Protein AF-0000000067925580 (afdb_homodimer)

Organism: Mesorhizobium plurifarium (NCBI:txid69974)

Radius of gyration: 20.07 Å; Cα contacts (8 Å, |Δi|>4): 194; chains: 2; bounding box: 18×68×37 Å

Structure (mmCIF, N/CA/C/O backbone):
data_AF-0000000067925580-model_v1
#
loop_
_entity.id
_entity.type
_entity.pdbx_description
1 polymer 'Uncharacterized protein'
#
loop_
_atom_site.group_PDB
_atom_site.id
_atom_site.type_symbol
_atom_site.label_atom_id
_atom_site.label_alt_id
_atom_site.label_comp_id
_atom_site.label_asym_id
_atom_site.label_entity_id
_atom_site.label_seq_id
_atom_site.pdbx_PDB_ins_code
_atom_site.Cartn_x
_atom_site.Cartn_y
_atom_site.Cartn_z
_atom_site.occupancy
_atom_site.B_iso_or_equiv
_atom_site.auth_seq_id
_atom_site.auth_comp_id
_atom_site.auth_asym_id
_atom_site.auth_atom_id
_atom_site.pdbx_PDB_model_num
ATOM 1 N N . MET A 1 1 ? 0.747 -34.75 -15.758 1 67.25 1 MET A N 1
ATOM 2 C CA . MET A 1 1 ? 2.158 -34.406 -15.609 1 67.25 1 MET A CA 1
ATOM 3 C C . MET A 1 1 ? 2.318 -32.969 -15.172 1 67.25 1 MET A C 1
ATOM 5 O O . MET A 1 1 ? 1.629 -32.094 -15.688 1 67.25 1 MET A O 1
ATOM 9 N N . ILE A 1 2 ? 2.953 -32.688 -14.023 1 76.38 2 ILE A N 1
ATOM 10 C CA . ILE A 1 2 ? 3.273 -31.344 -13.516 1 76.38 2 ILE A CA 1
ATOM 11 C C . ILE A 1 2 ? 4.125 -30.594 -14.539 1 76.38 2 ILE A C 1
ATOM 13 O O . ILE A 1 2 ? 5.074 -31.156 -15.094 1 76.38 2 ILE A O 1
ATOM 17 N N . ASN A 1 3 ? 3.645 -29.516 -14.984 1 90.44 3 ASN A N 1
ATOM 18 C CA . ASN A 1 3 ? 4.465 -28.609 -15.781 1 90.44 3 ASN A CA 1
ATOM 19 C C . ASN A 1 3 ? 5.465 -27.859 -14.914 1 90.44 3 ASN A C 1
ATOM 21 O O . ASN A 1 3 ? 5.191 -26.734 -14.477 1 90.44 3 ASN A O 1
ATOM 25 N N . GLN A 1 4 ? 6.473 -28.547 -14.531 1 91.44 4 GLN A N 1
ATOM 26 C CA . GLN A 1 4 ? 7.438 -28.141 -13.523 1 91.44 4 GLN A CA 1
ATOM 27 C C . GLN A 1 4 ? 7.969 -26.734 -13.812 1 91.44 4 GLN A C 1
ATOM 29 O O . GLN A 1 4 ? 8.188 -25.953 -12.891 1 91.44 4 GLN A O 1
ATOM 34 N N . GLN A 1 5 ? 8.195 -26.438 -15.07 1 93.94 5 GLN A N 1
ATOM 35 C CA . GLN A 1 5 ? 8.742 -25.141 -15.43 1 93.94 5 GLN A CA 1
ATOM 36 C C . GLN A 1 5 ? 7.738 -24.016 -15.141 1 93.94 5 GLN A C 1
ATOM 38 O O . GLN A 1 5 ? 8.109 -22.969 -14.617 1 93.94 5 GLN A O 1
ATOM 43 N N . LYS A 1 6 ? 6.543 -24.219 -15.57 1 95.81 6 LYS A N 1
ATOM 44 C CA . LYS A 1 6 ? 5.508 -23.219 -15.305 1 95.81 6 LYS A CA 1
ATOM 45 C C . LYS A 1 6 ? 5.312 -23.016 -13.805 1 95.81 6 LYS A C 1
ATOM 47 O O . LYS A 1 6 ? 5.215 -21.891 -13.328 1 95.81 6 LYS A O 1
ATOM 52 N N . ILE A 1 7 ? 5.312 -24.078 -13.039 1 96.31 7 ILE A N 1
ATOM 53 C CA . ILE A 1 7 ? 5.141 -24.031 -11.586 1 96.31 7 ILE A CA 1
ATOM 54 C C . ILE A 1 7 ? 6.285 -23.25 -10.953 1 96.31 7 ILE A C 1
ATOM 56 O O . ILE A 1 7 ? 6.055 -22.375 -10.117 1 96.31 7 ILE A O 1
ATOM 60 N N . ALA A 1 8 ? 7.426 -23.453 -11.383 1 96.56 8 ALA A N 1
ATOM 61 C CA . ALA A 1 8 ? 8.594 -22.766 -10.844 1 96.56 8 ALA A CA 1
ATOM 62 C C . ALA A 1 8 ? 8.523 -21.266 -11.141 1 96.56 8 ALA A C 1
ATOM 64 O O . ALA A 1 8 ? 8.867 -20.438 -10.297 1 96.56 8 ALA A O 1
ATOM 65 N N . ARG A 1 9 ? 8.117 -20.922 -12.336 1 97.06 9 ARG A N 1
ATOM 66 C CA . ARG A 1 9 ? 7.984 -19.516 -12.719 1 97.06 9 ARG A CA 1
ATOM 67 C C . ARG A 1 9 ? 6.93 -18.812 -11.867 1 97.06 9 ARG A C 1
ATOM 69 O O . ARG A 1 9 ? 7.121 -17.672 -11.445 1 97.06 9 ARG A O 1
ATOM 76 N N . CYS A 1 10 ? 5.883 -19.5 -11.648 1 98.25 10 CYS A N 1
ATOM 77 C CA . CYS A 1 10 ? 4.809 -18.922 -10.852 1 98.25 10 CYS A CA 1
ATOM 78 C C . CYS A 1 10 ? 5.23 -18.766 -9.398 1 98.25 10 CYS A C 1
ATOM 80 O O . CYS A 1 10 ? 4.855 -17.797 -8.734 1 98.25 10 CYS A O 1
ATOM 82 N N . ALA A 1 11 ? 5.973 -19.703 -8.867 1 98.31 11 ALA A N 1
ATOM 83 C CA . ALA A 1 11 ? 6.5 -19.578 -7.512 1 98.31 11 ALA A CA 1
ATOM 84 C C . ALA A 1 11 ? 7.414 -18.359 -7.383 1 98.31 11 ALA A C 1
ATOM 86 O O . ALA A 1 11 ? 7.344 -17.625 -6.395 1 98.31 11 ALA A O 1
ATOM 87 N N . LYS A 1 12 ? 8.172 -18.141 -8.391 1 98.62 12 LYS A N 1
ATOM 88 C CA . LYS A 1 12 ? 9.047 -16.969 -8.383 1 98.62 12 LYS A CA 1
ATOM 89 C C . LYS A 1 12 ? 8.242 -15.672 -8.43 1 98.62 12 LYS A C 1
ATOM 91 O O . LYS A 1 12 ? 8.57 -14.703 -7.746 1 98.62 12 LYS A O 1
ATOM 96 N N . ALA A 1 13 ? 7.234 -15.656 -9.281 1 98.75 13 ALA A N 1
ATOM 97 C CA . ALA A 1 13 ? 6.348 -14.5 -9.32 1 98.75 13 ALA A CA 1
ATOM 98 C C . ALA A 1 13 ? 5.699 -14.258 -7.961 1 98.75 13 ALA A C 1
ATOM 100 O O . ALA A 1 13 ? 5.57 -13.109 -7.52 1 98.75 13 ALA A O 1
ATOM 101 N N . THR A 1 14 ? 5.328 -15.297 -7.305 1 98.88 14 THR A N 1
ATOM 102 C CA . THR A 1 14 ? 4.73 -15.211 -5.977 1 98.88 14 THR A CA 1
ATOM 103 C C . THR A 1 14 ? 5.707 -14.578 -4.984 1 98.88 14 THR A C 1
ATOM 105 O O . THR A 1 14 ? 5.328 -13.711 -4.203 1 98.88 14 THR A O 1
ATOM 108 N N . ASP A 1 15 ? 6.941 -14.977 -5.07 1 98.69 15 ASP A N 1
ATOM 109 C CA . ASP A 1 15 ? 7.969 -14.406 -4.203 1 98.69 15 ASP A CA 1
ATOM 110 C C . ASP A 1 15 ? 8.07 -12.891 -4.398 1 98.69 15 ASP A C 1
ATOM 112 O O . ASP A 1 15 ? 8.172 -12.141 -3.426 1 98.69 15 ASP A O 1
ATOM 116 N N . ILE A 1 16 ? 8.086 -12.484 -5.613 1 98.81 16 ILE A N 1
ATOM 117 C CA . ILE A 1 16 ? 8.188 -11.07 -5.93 1 98.81 16 ILE A CA 1
ATOM 118 C C . ILE A 1 16 ? 6.992 -10.32 -5.336 1 98.81 16 ILE A C 1
ATOM 120 O O . ILE A 1 16 ? 7.156 -9.258 -4.727 1 98.81 16 ILE A O 1
ATOM 124 N N . ILE A 1 17 ? 5.824 -10.867 -5.441 1 98.88 17 ILE A N 1
ATOM 125 C CA . ILE A 1 17 ? 4.598 -10.234 -4.961 1 98.88 17 ILE A CA 1
ATOM 126 C C . ILE A 1 17 ? 4.645 -10.109 -3.441 1 98.88 17 ILE A C 1
ATOM 128 O O . ILE A 1 17 ? 4.332 -9.047 -2.893 1 98.88 17 ILE A O 1
ATOM 132 N N . ILE A 1 18 ? 5.051 -11.141 -2.785 1 98.75 18 ILE A N 1
ATOM 133 C CA . ILE A 1 18 ? 5.133 -11.133 -1.329 1 98.75 18 ILE A CA 1
ATOM 134 C C . ILE A 1 18 ? 6.172 -10.109 -0.875 1 98.75 18 ILE A C 1
ATOM 136 O O . ILE A 1 18 ? 5.934 -9.344 0.066 1 98.75 18 ILE A O 1
ATOM 140 N N . ASP A 1 19 ? 7.266 -10.094 -1.54 1 98.75 19 ASP A N 1
ATOM 141 C CA . ASP A 1 19 ? 8.32 -9.133 -1.222 1 98.75 19 ASP A CA 1
ATOM 142 C C . ASP A 1 19 ? 7.816 -7.695 -1.382 1 98.75 19 ASP A C 1
ATOM 144 O O . ASP A 1 19 ? 8.055 -6.852 -0.515 1 98.75 19 ASP A O 1
ATOM 148 N N . LYS A 1 20 ? 7.16 -7.422 -2.461 1 98.81 20 LYS A N 1
ATOM 149 C CA . LYS A 1 20 ? 6.66 -6.078 -2.74 1 98.81 20 LYS A CA 1
ATOM 150 C C . LYS A 1 20 ? 5.562 -5.684 -1.754 1 98.81 20 LYS A C 1
ATOM 152 O O . LYS A 1 20 ? 5.504 -4.535 -1.31 1 98.81 20 LYS A O 1
ATOM 157 N N . ALA A 1 21 ? 4.703 -6.621 -1.441 1 98.69 21 ALA A N 1
ATOM 158 C CA . ALA A 1 21 ? 3.697 -6.348 -0.419 1 98.69 21 ALA A CA 1
ATOM 159 C C . ALA A 1 21 ? 4.352 -6.035 0.923 1 98.69 21 ALA A C 1
ATOM 161 O O . ALA A 1 21 ? 3.916 -5.125 1.635 1 98.69 21 ALA A O 1
ATOM 162 N N . GLY A 1 22 ? 5.375 -6.77 1.289 1 98.12 22 GLY A N 1
ATOM 163 C CA . GLY A 1 22 ? 6.137 -6.508 2.498 1 98.12 22 GLY A CA 1
ATOM 164 C C . GLY A 1 22 ? 6.793 -5.141 2.504 1 98.12 22 GLY A C 1
ATOM 165 O O . GLY A 1 22 ? 6.75 -4.43 3.51 1 98.12 22 GLY A O 1
ATOM 166 N N . GLU A 1 23 ? 7.438 -4.793 1.403 1 98.44 23 GLU A N 1
ATOM 167 C CA . GLU A 1 23 ? 8.039 -3.473 1.241 1 98.44 23 GLU A CA 1
ATOM 168 C C . GLU A 1 23 ? 7.008 -2.369 1.473 1 98.44 23 GLU A C 1
ATOM 170 O O . GLU A 1 23 ? 7.293 -1.381 2.154 1 98.44 23 GLU A O 1
ATOM 175 N N . ALA A 1 24 ? 5.855 -2.555 0.838 1 98.75 24 ALA A N 1
ATOM 176 C CA . ALA A 1 24 ? 4.793 -1.571 1.019 1 98.75 24 ALA A CA 1
ATOM 177 C C . ALA A 1 24 ? 4.395 -1.457 2.488 1 98.75 24 ALA A C 1
ATOM 179 O O . ALA A 1 24 ? 4.297 -0.352 3.027 1 98.75 24 ALA A O 1
ATOM 180 N N . SER A 1 25 ? 4.211 -2.555 3.15 1 98.19 25 SER A N 1
ATOM 181 C CA . SER A 1 25 ? 3.812 -2.568 4.555 1 98.19 25 SER A CA 1
ATOM 182 C C . SER A 1 25 ? 4.863 -1.901 5.434 1 98.19 25 SER A C 1
ATOM 184 O O . SER A 1 25 ? 4.527 -1.153 6.355 1 98.19 25 SER A O 1
ATOM 186 N N . ASP A 1 26 ? 6.074 -2.172 5.145 1 97.75 26 ASP A N 1
ATOM 187 C CA . ASP A 1 26 ? 7.164 -1.577 5.91 1 97.75 26 ASP A CA 1
ATOM 188 C C . ASP A 1 26 ? 7.168 -0.057 5.773 1 97.75 26 ASP A C 1
ATOM 190 O O . ASP A 1 26 ? 7.406 0.659 6.75 1 97.75 26 ASP A O 1
ATOM 194 N N . ALA A 1 27 ? 6.93 0.419 4.57 1 98.12 27 ALA A N 1
ATOM 195 C CA . ALA A 1 27 ? 6.938 1.855 4.301 1 98.12 27 ALA A CA 1
ATOM 196 C C . ALA A 1 27 ? 5.797 2.553 5.039 1 98.12 27 ALA A C 1
ATOM 198 O O . ALA A 1 27 ? 5.875 3.75 5.328 1 98.12 27 ALA A O 1
ATOM 199 N N . LEU A 1 28 ? 4.758 1.767 5.348 1 98.06 28 LEU A N 1
ATOM 200 C CA . LEU A 1 28 ? 3.549 2.348 5.918 1 98.06 28 LEU A CA 1
ATOM 201 C C . LEU A 1 28 ? 3.557 2.23 7.441 1 98.06 28 LEU A C 1
ATOM 203 O O . LEU A 1 28 ? 2.674 2.77 8.109 1 98.06 28 LEU A O 1
ATOM 207 N N . ARG A 1 29 ? 4.453 1.612 8.062 1 92.56 29 ARG A N 1
ATOM 208 C CA . ARG A 1 29 ? 4.391 1.076 9.422 1 92.56 29 ARG A CA 1
ATOM 209 C C . ARG A 1 29 ? 4.398 2.197 10.453 1 92.56 29 ARG A C 1
ATOM 211 O O . ARG A 1 29 ? 3.656 2.15 11.438 1 92.56 29 ARG A O 1
ATOM 218 N N . ILE A 1 30 ? 5.199 3.156 10.25 1 91.06 30 ILE A N 1
ATOM 219 C CA . ILE A 1 30 ? 5.395 4.098 11.352 1 91.06 30 ILE A CA 1
ATOM 220 C C . ILE A 1 30 ? 5.039 5.508 10.891 1 91.06 30 ILE A C 1
ATOM 222 O O . ILE A 1 30 ? 5.676 6.051 9.984 1 91.06 30 ILE A O 1
ATOM 226 N N . ILE A 1 31 ? 4.09 6.047 11.516 1 96.69 31 ILE A N 1
ATOM 227 C CA . ILE A 1 31 ? 3.686 7.438 11.359 1 96.69 31 ILE A CA 1
ATOM 228 C C . ILE A 1 31 ? 3.668 8.125 12.719 1 96.69 31 ILE A C 1
ATOM 230 O O . ILE A 1 31 ? 2.947 7.703 13.625 1 96.69 31 ILE A O 1
ATOM 234 N N . PHE A 1 32 ? 4.496 9.109 12.789 1 97.69 32 PHE A N 1
ATOM 235 C CA . PHE A 1 32 ? 4.609 9.836 14.055 1 97.69 32 PHE A CA 1
ATOM 236 C C . PHE A 1 32 ? 3.818 11.141 14 1 97.69 32 PHE A C 1
ATOM 238 O O . PHE A 1 32 ? 3.807 11.82 12.969 1 97.69 32 PHE A O 1
ATOM 245 N N . THR A 1 33 ? 3.266 11.516 15.148 1 98.25 33 THR A N 1
ATOM 246 C CA . THR A 1 33 ? 2.531 12.766 15.281 1 98.25 33 THR A CA 1
ATOM 247 C C . THR A 1 33 ? 3.145 13.641 16.375 1 98.25 33 THR A C 1
ATOM 249 O O . THR A 1 33 ? 3.828 13.133 17.266 1 98.25 33 THR A O 1
ATOM 252 N N . ASN A 1 34 ? 2.979 14.945 16.25 1 96.75 34 ASN A N 1
ATOM 253 C CA . ASN A 1 34 ? 3.43 15.859 17.281 1 96.75 34 ASN A CA 1
ATOM 254 C C . ASN A 1 34 ? 2.402 15.984 18.406 1 96.75 34 ASN A C 1
ATOM 256 O O . ASN A 1 34 ? 1.421 15.234 18.438 1 96.75 34 ASN A O 1
ATOM 260 N N . GLY A 1 35 ? 2.686 16.828 19.328 1 96.19 35 GLY A N 1
ATOM 261 C CA . GLY A 1 35 ? 1.848 16.984 20.5 1 96.19 35 GLY A CA 1
ATOM 262 C C . GLY A 1 35 ? 0.441 17.453 20.188 1 96.19 35 GLY A C 1
ATOM 263 O O . GLY A 1 35 ? -0.453 17.375 21.031 1 96.19 35 GLY A O 1
ATOM 264 N N . TYR A 1 36 ? 0.148 17.875 18.953 1 96.19 36 TYR A N 1
ATOM 265 C CA . TYR A 1 36 ? -1.162 18.375 18.531 1 96.19 36 TYR A CA 1
ATOM 266 C C . TYR A 1 36 ? -1.889 17.344 17.688 1 96.19 36 TYR A C 1
ATOM 268 O O . TYR A 1 36 ? -2.941 17.641 17.109 1 96.19 36 TYR A O 1
ATOM 276 N N . GLY A 1 37 ? -1.243 16.109 17.453 1 97.75 37 GLY A N 1
ATOM 277 C CA . GLY A 1 37 ? -1.869 15.086 16.641 1 97.75 37 GLY A CA 1
ATOM 278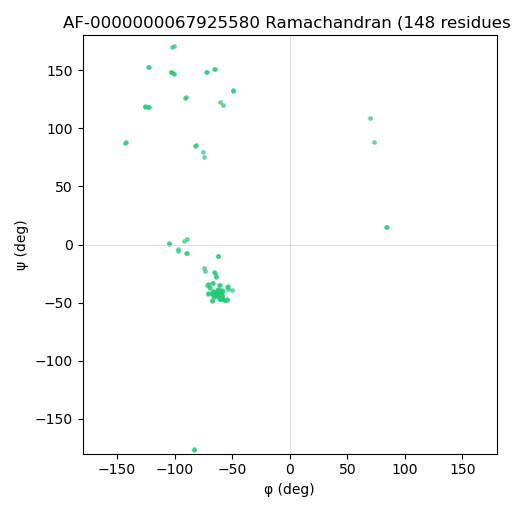 C C . GLY A 1 37 ? -1.648 15.273 15.156 1 97.75 37 GLY A C 1
ATOM 279 O O . GLY A 1 37 ? -2.398 14.734 14.336 1 97.75 37 GLY A O 1
ATOM 280 N N . ILE A 1 38 ? -0.725 16.094 14.875 1 98.25 38 ILE A N 1
ATOM 281 C CA . ILE A 1 38 ? -0.4 16.375 13.484 1 98.25 38 ILE A CA 1
ATOM 282 C C . ILE A 1 38 ? 0.878 15.633 13.094 1 98.25 38 ILE A C 1
ATOM 284 O O . ILE A 1 38 ? 1.774 15.453 13.922 1 98.25 38 ILE A O 1
ATOM 288 N N . LEU A 1 39 ? 0.91 15.273 11.859 1 98.25 39 LEU A N 1
ATOM 289 C CA . LEU A 1 39 ? 2.115 14.602 11.391 1 98.25 39 LEU A CA 1
ATOM 290 C C . LEU A 1 39 ? 3.365 15.375 11.797 1 98.25 39 LEU A C 1
ATOM 292 O O . LEU A 1 39 ? 3.457 16.578 11.555 1 98.25 39 LEU A O 1
ATOM 296 N N . SER A 1 40 ? 4.34 14.68 12.352 1 97 40 SER A N 1
ATOM 297 C CA . SER A 1 40 ? 5.578 15.328 12.766 1 97 40 SER A CA 1
ATOM 298 C C . SER A 1 40 ? 6.414 15.75 11.562 1 97 40 SER A C 1
ATOM 300 O O . SER A 1 40 ? 7.141 16.75 11.617 1 97 40 SER A O 1
ATOM 302 N N . ASP A 1 41 ? 6.355 14.953 10.5 1 96.25 41 ASP A N 1
ATOM 303 C CA . ASP A 1 41 ? 7.082 15.211 9.258 1 96.25 41 ASP A CA 1
ATOM 304 C C . ASP A 1 41 ? 6.25 14.812 8.039 1 96.25 41 ASP A C 1
ATOM 306 O O . ASP A 1 41 ? 6.398 13.703 7.516 1 96.25 41 ASP A O 1
ATOM 310 N N . PRO A 1 42 ? 5.43 15.727 7.559 1 97.31 42 PRO A N 1
ATOM 311 C CA . PRO A 1 42 ? 4.539 15.391 6.445 1 97.31 42 PRO A CA 1
ATOM 312 C C . PRO A 1 42 ? 5.297 14.977 5.188 1 97.31 42 PRO A C 1
ATOM 314 O O . PRO A 1 42 ? 4.852 14.086 4.461 1 97.31 42 PRO A O 1
ATOM 317 N N . SER A 1 43 ? 6.43 15.57 4.957 1 96.75 43 SER A N 1
ATOM 318 C CA . SER A 1 43 ? 7.184 15.242 3.75 1 96.75 43 SER A CA 1
ATOM 319 C C . SER A 1 43 ? 7.668 13.797 3.779 1 96.75 43 SER A C 1
ATOM 321 O O . SER A 1 43 ? 7.617 13.102 2.766 1 96.75 43 SER A O 1
ATOM 323 N N . ASN A 1 44 ? 8.125 13.391 4.914 1 97.5 44 ASN A N 1
ATOM 324 C CA . ASN A 1 44 ? 8.586 12.016 5.051 1 97.5 44 ASN A CA 1
ATOM 325 C C . ASN A 1 44 ? 7.445 11.023 4.867 1 97.5 44 ASN A C 1
ATOM 327 O O . ASN A 1 44 ? 7.605 10 4.188 1 97.5 44 ASN A O 1
ATOM 331 N N . VAL A 1 45 ? 6.328 11.328 5.445 1 98.38 45 VAL A N 1
ATOM 332 C CA . VAL A 1 45 ? 5.168 10.453 5.316 1 98.38 45 VAL A CA 1
ATOM 333 C C . VAL A 1 45 ? 4.738 10.375 3.855 1 98.38 45 VAL A C 1
ATOM 335 O O . VAL A 1 45 ? 4.43 9.297 3.348 1 98.38 45 VAL A O 1
ATOM 338 N N . ARG A 1 46 ? 4.758 11.5 3.178 1 98.44 46 ARG A N 1
ATOM 339 C CA . ARG A 1 46 ? 4.434 11.5 1.756 1 98.44 46 ARG A CA 1
ATOM 340 C C . ARG A 1 46 ? 5.375 10.594 0.976 1 98.44 46 ARG A C 1
ATOM 342 O O . ARG A 1 46 ? 4.941 9.844 0.101 1 98.44 46 ARG A O 1
ATOM 349 N N . GLY A 1 47 ? 6.637 10.688 1.291 1 98.44 47 GLY A N 1
ATOM 350 C CA . GLY A 1 47 ? 7.609 9.812 0.657 1 98.44 47 GLY A CA 1
ATOM 351 C C . GLY A 1 47 ? 7.352 8.344 0.917 1 98.44 47 GLY A C 1
ATOM 352 O O . GLY A 1 47 ? 7.441 7.516 0.004 1 98.44 47 GLY A O 1
ATOM 353 N N . ASN A 1 48 ? 7.012 8.023 2.158 1 98.69 48 ASN A N 1
ATOM 354 C CA . ASN A 1 48 ? 6.703 6.645 2.52 1 98.69 48 ASN A CA 1
ATOM 355 C C . ASN A 1 48 ? 5.48 6.129 1.77 1 98.69 48 ASN A C 1
ATOM 357 O O . ASN A 1 48 ? 5.469 4.988 1.297 1 98.69 48 ASN A O 1
ATOM 361 N N . LEU A 1 49 ? 4.461 6.969 1.657 1 98.81 49 LEU A N 1
ATOM 362 C CA . LEU A 1 49 ? 3.264 6.598 0.911 1 98.81 49 LEU A CA 1
ATOM 363 C C . LEU A 1 49 ? 3.59 6.355 -0.559 1 98.81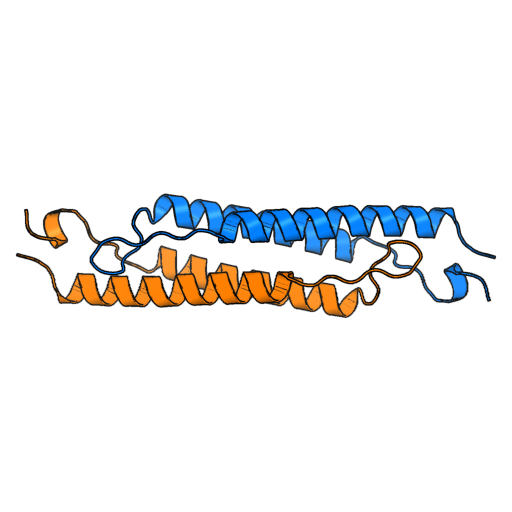 49 LEU A C 1
ATOM 365 O O . LEU A 1 49 ? 3.082 5.406 -1.163 1 98.81 49 LEU A O 1
ATOM 369 N N . ARG A 1 50 ? 4.434 7.098 -1.125 1 98.81 50 ARG A N 1
ATOM 370 C CA . ARG A 1 50 ? 4.828 6.922 -2.52 1 98.81 50 ARG A CA 1
ATOM 371 C C . ARG A 1 50 ? 5.613 5.629 -2.709 1 98.81 50 ARG A C 1
ATOM 373 O O . ARG A 1 50 ? 5.395 4.898 -3.678 1 98.81 50 ARG A O 1
ATOM 380 N N . THR A 1 51 ? 6.477 5.387 -1.782 1 98.88 51 THR A N 1
ATOM 381 C CA . THR A 1 51 ? 7.234 4.141 -1.826 1 98.88 51 THR A CA 1
ATOM 382 C C . THR A 1 51 ? 6.301 2.936 -1.77 1 98.88 51 THR A C 1
ATOM 384 O O . THR A 1 51 ? 6.453 1.989 -2.545 1 98.88 51 THR A O 1
ATOM 387 N N . ALA A 1 52 ? 5.363 2.998 -0.856 1 98.94 52 ALA A N 1
ATOM 388 C CA . ALA A 1 52 ? 4.387 1.918 -0.741 1 98.94 52 ALA A CA 1
ATOM 389 C C . ALA A 1 52 ? 3.609 1.74 -2.041 1 98.94 52 ALA A C 1
ATOM 391 O O . ALA A 1 52 ? 3.424 0.616 -2.514 1 98.94 52 ALA A O 1
ATOM 392 N N . LYS A 1 53 ? 3.189 2.811 -2.629 1 98.88 53 LYS A N 1
ATOM 393 C CA . LYS A 1 53 ? 2.436 2.764 -3.877 1 98.88 53 LYS A CA 1
ATOM 394 C C . LYS A 1 53 ? 3.256 2.125 -4.992 1 98.88 53 LYS A C 1
ATOM 396 O O . LYS A 1 53 ? 2.748 1.291 -5.746 1 98.88 53 LYS A O 1
ATOM 401 N N . GLU A 1 54 ? 4.438 2.51 -5.113 1 98.94 54 GLU A N 1
ATOM 402 C CA . GLU A 1 54 ? 5.316 1.97 -6.145 1 98.94 54 GLU A CA 1
ATOM 403 C C . GLU A 1 54 ? 5.508 0.465 -5.977 1 98.94 54 GLU A C 1
ATOM 405 O O . GLU A 1 54 ? 5.52 -0.279 -6.957 1 98.94 54 GLU A O 1
ATOM 410 N N . ALA A 1 55 ? 5.699 0.054 -4.754 1 98.94 55 ALA A N 1
ATOM 411 C CA . ALA A 1 55 ? 5.832 -1.374 -4.477 1 98.94 55 ALA A CA 1
ATOM 412 C C . ALA A 1 55 ? 4.566 -2.131 -4.871 1 98.94 55 ALA A C 1
ATOM 414 O O . ALA A 1 55 ? 4.641 -3.201 -5.477 1 98.94 55 ALA A O 1
ATOM 415 N N . ILE A 1 56 ? 3.42 -1.572 -4.543 1 98.94 56 ILE A N 1
ATOM 416 C CA . ILE A 1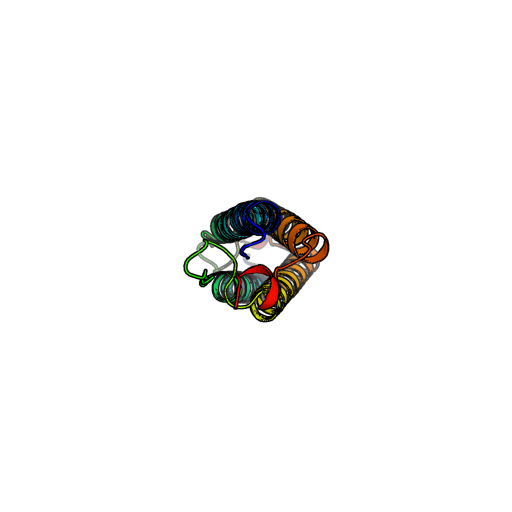 56 ? 2.143 -2.199 -4.863 1 98.94 56 ILE A CA 1
ATOM 417 C C . ILE A 1 56 ? 1.964 -2.258 -6.379 1 98.94 56 ILE A C 1
ATOM 419 O O . ILE A 1 56 ? 1.517 -3.271 -6.922 1 98.94 56 ILE A O 1
ATOM 423 N N . ASP A 1 57 ? 2.314 -1.2 -7.07 1 98.94 57 ASP A N 1
ATOM 424 C CA . ASP A 1 57 ? 2.225 -1.184 -8.531 1 98.94 57 ASP A CA 1
ATOM 425 C C . ASP A 1 57 ? 3.1 -2.273 -9.141 1 98.94 57 ASP A C 1
ATOM 427 O O . ASP A 1 57 ? 2.697 -2.93 -10.109 1 98.94 57 ASP A O 1
ATOM 431 N N . ALA A 1 58 ? 4.262 -2.451 -8.602 1 98.94 58 ALA A N 1
ATOM 432 C CA . ALA A 1 58 ? 5.145 -3.51 -9.086 1 98.94 58 ALA A CA 1
ATOM 433 C C . ALA A 1 58 ? 4.531 -4.887 -8.852 1 98.94 58 ALA A C 1
ATOM 435 O O . ALA A 1 58 ? 4.605 -5.762 -9.719 1 98.94 58 ALA A O 1
ATOM 436 N N . ALA A 1 59 ? 3.928 -5.074 -7.68 1 98.88 59 ALA A N 1
ATOM 437 C CA . ALA A 1 59 ? 3.252 -6.336 -7.387 1 98.88 59 ALA A CA 1
ATOM 438 C C . ALA A 1 59 ? 2.104 -6.582 -8.359 1 98.88 59 ALA A C 1
ATOM 440 O O . ALA A 1 59 ? 1.959 -7.684 -8.898 1 98.88 59 ALA A O 1
ATOM 441 N N . LEU A 1 60 ? 1.335 -5.559 -8.617 1 98.88 60 LEU A N 1
ATOM 442 C CA . LEU A 1 60 ? 0.197 -5.672 -9.523 1 98.88 60 LEU A CA 1
ATOM 443 C C . LEU A 1 60 ? 0.659 -5.984 -10.938 1 98.88 60 LEU A C 1
ATOM 445 O O . LEU A 1 60 ? 0.012 -6.758 -11.656 1 98.88 60 LEU A O 1
ATOM 449 N N . THR A 1 61 ? 1.709 -5.363 -11.344 1 98.88 61 THR A N 1
ATOM 450 C CA . THR A 1 61 ? 2.283 -5.664 -12.656 1 98.88 61 THR A CA 1
ATOM 451 C C . THR A 1 61 ? 2.707 -7.125 -12.734 1 98.88 61 THR A C 1
ATOM 453 O O . THR A 1 61 ? 2.406 -7.812 -13.719 1 98.88 61 THR A O 1
ATOM 456 N N . THR A 1 62 ? 3.359 -7.598 -11.695 1 98.81 62 THR A N 1
ATOM 457 C CA . THR A 1 62 ? 3.77 -9 -11.641 1 98.81 62 THR A CA 1
ATOM 458 C C . THR A 1 62 ? 2.555 -9.914 -11.719 1 98.81 62 THR A C 1
ATOM 460 O O . THR A 1 62 ? 2.574 -10.922 -12.438 1 98.81 62 THR A O 1
ATOM 463 N N . MET A 1 63 ? 1.525 -9.57 -11.008 1 98.19 63 MET A N 1
ATOM 464 C CA . MET A 1 63 ? 0.281 -10.336 -11.039 1 98.19 63 MET A CA 1
ATOM 465 C C . MET A 1 63 ? -0.258 -10.438 -12.461 1 98.19 63 MET A C 1
ATOM 467 O O . MET A 1 63 ? -0.64 -11.523 -12.898 1 98.19 63 MET A O 1
ATOM 471 N N . LYS A 1 64 ? -0.29 -9.367 -13.102 1 97.94 64 LYS A N 1
ATOM 472 C CA . LYS A 1 64 ? -0.865 -9.266 -14.438 1 97.94 64 LYS A CA 1
ATOM 473 C C . LYS A 1 64 ? -0.04 -10.047 -15.453 1 97.94 64 LYS A C 1
ATOM 475 O O . LYS A 1 64 ? -0.593 -10.672 -16.359 1 97.94 64 LYS A O 1
ATOM 480 N N . ASP A 1 65 ? 1.229 -10.094 -15.258 1 98.12 65 ASP A N 1
ATOM 481 C CA . ASP A 1 65 ? 2.145 -10.648 -16.25 1 98.12 65 ASP A CA 1
ATOM 482 C C . ASP A 1 65 ? 2.35 -12.148 -16.047 1 98.12 65 ASP A C 1
ATOM 484 O O . ASP A 1 65 ? 3.006 -12.805 -16.844 1 98.12 65 ASP A O 1
ATOM 488 N N . THR A 1 66 ? 1.814 -12.625 -14.969 1 98.12 66 THR A N 1
ATOM 489 C CA . THR A 1 66 ? 2.059 -14.023 -14.633 1 98.12 66 THR A CA 1
ATOM 490 C C . THR A 1 66 ? 0.993 -14.922 -15.25 1 98.12 66 THR A C 1
ATOM 492 O O . THR A 1 66 ? -0.204 -14.656 -15.117 1 98.12 66 THR A O 1
ATOM 495 N N . ASP A 1 67 ? 1.429 -15.977 -16.016 1 97.06 67 ASP A N 1
ATOM 496 C CA . ASP A 1 67 ? 0.571 -17.047 -16.5 1 97.06 67 ASP A CA 1
ATOM 497 C C . ASP A 1 67 ? 0.349 -18.109 -15.43 1 97.06 67 ASP A C 1
ATOM 499 O O . ASP A 1 67 ? 1.077 -19.109 -15.375 1 97.06 67 ASP A O 1
ATOM 503 N N . TRP A 1 68 ? -0.623 -17.859 -14.586 1 97.19 68 TRP A N 1
ATOM 504 C CA . TRP A 1 68 ? -0.838 -18.672 -13.398 1 97.19 68 TRP A CA 1
ATOM 505 C C . TRP A 1 6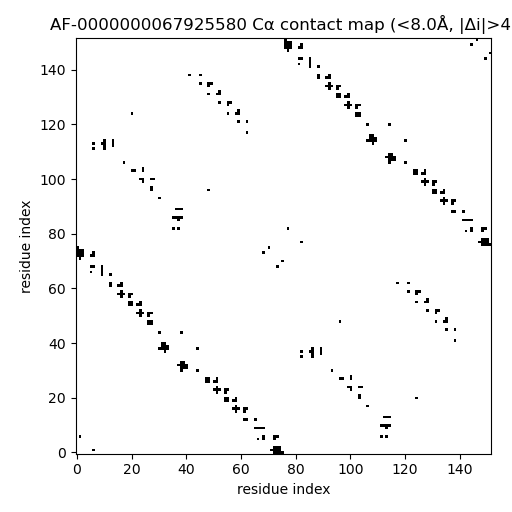8 ? -1.234 -20.094 -13.789 1 97.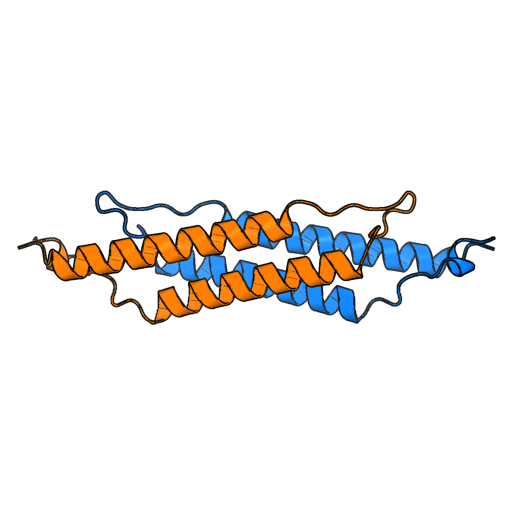19 68 TRP A C 1
ATOM 507 O O . TRP A 1 68 ? -1.905 -20.312 -14.805 1 97.19 68 TRP A O 1
ATOM 517 N N . PRO A 1 69 ? -0.909 -21.031 -12.953 1 95.19 69 PRO A N 1
ATOM 518 C CA . PRO A 1 69 ? -1.212 -22.422 -13.289 1 95.19 69 PRO A CA 1
ATOM 519 C C . PRO A 1 69 ? -2.703 -22.75 -13.195 1 95.19 69 PRO A C 1
ATOM 521 O O . PRO A 1 69 ? -3.43 -22.094 -12.438 1 95.19 69 PRO A O 1
ATOM 524 N N . THR A 1 70 ? -3.088 -23.641 -14.016 1 92.69 70 THR A N 1
ATOM 525 C CA . THR A 1 70 ? -4.398 -24.281 -13.891 1 92.69 70 THR A CA 1
ATOM 526 C C . THR A 1 70 ? -4.273 -25.656 -13.234 1 92.69 70 THR A C 1
ATOM 528 O O . THR A 1 70 ? -3.162 -26.141 -13.008 1 92.69 70 THR A O 1
ATOM 531 N N . LEU A 1 71 ? -5.348 -26.234 -12.898 1 90 71 LEU A N 1
ATOM 532 C CA . LEU A 1 71 ? -5.336 -27.562 -12.297 1 90 71 LEU A CA 1
ATOM 533 C C . LEU A 1 71 ? -4.578 -28.547 -13.18 1 90 71 LEU A C 1
ATOM 535 O O . LEU A 1 71 ? -3.881 -29.438 -12.672 1 90 71 LEU A O 1
ATOM 539 N N . ALA A 1 72 ? -4.691 -28.406 -14.461 1 91 72 ALA A N 1
ATOM 540 C CA . ALA A 1 72 ? -4.039 -29.297 -15.422 1 91 72 ALA A CA 1
ATOM 541 C C . ALA A 1 72 ? -2.52 -29.188 -15.312 1 91 72 ALA A C 1
ATOM 543 O O . ALA A 1 72 ? -1.808 -30.156 -15.594 1 91 72 ALA A O 1
ATOM 544 N N . ASP A 1 73 ? -2.037 -28.031 -14.875 1 92.94 73 ASP A N 1
ATOM 545 C CA . ASP A 1 73 ? -0.599 -27.812 -14.773 1 92.94 73 ASP A CA 1
ATOM 546 C C . ASP A 1 73 ? -0.009 -28.578 -13.586 1 92.94 73 ASP A C 1
ATOM 548 O O . ASP A 1 73 ? 1.195 -28.844 -13.547 1 92.94 73 ASP A O 1
ATOM 552 N N . TYR A 1 74 ? -0.863 -28.891 -12.633 1 89.31 74 TYR A N 1
ATOM 553 C CA . TYR A 1 74 ? -0.406 -29.609 -11.453 1 89.31 74 TYR A CA 1
ATOM 554 C C . TYR A 1 74 ? -0.494 -31.125 -11.664 1 89.31 74 TYR A C 1
ATOM 556 O O . TYR A 1 74 ? 0.083 -31.891 -10.898 1 89.31 74 TYR A O 1
ATOM 564 N N . GLY A 1 75 ? -0.815 -31.594 -12.719 1 79.94 75 GLY A N 1
ATOM 565 C CA . GLY A 1 75 ? -0.941 -33 -13.039 1 79.94 75 GLY A CA 1
ATOM 566 C C . GLY A 1 75 ? -2.121 -33.688 -12.359 1 79.94 75 GLY A C 1
ATOM 567 O O . GLY A 1 75 ? -2.557 -33.25 -11.289 1 79.94 75 GLY A O 1
ATOM 568 N N . GLU A 1 76 ? -3.25 -34.094 -13.117 1 55 76 GLU A N 1
ATOM 569 C CA . GLU A 1 76 ? -4.258 -35.031 -12.602 1 55 76 GLU A CA 1
ATOM 570 C C . GLU A 1 76 ? -3.609 -36.281 -12.008 1 55 76 GLU A C 1
ATOM 572 O O . GLU A 1 76 ? -2.525 -36.656 -12.438 1 55 76 GLU A O 1
ATOM 577 N N . MET B 1 1 ? 0.201 33.406 18.734 1 71.69 1 MET B N 1
ATOM 578 C CA . MET B 1 1 ? -1.098 32.812 19.016 1 71.69 1 MET B CA 1
ATOM 579 C C . MET B 1 1 ? -1.325 31.578 18.125 1 71.69 1 MET B C 1
ATOM 581 O O . MET B 1 1 ? -0.974 31.594 16.953 1 71.69 1 MET B O 1
ATOM 585 N N . ILE B 1 2 ? -1.646 30.406 18.734 1 80 2 ILE B N 1
ATOM 586 C CA . ILE B 1 2 ? -1.967 29.172 18.016 1 80 2 ILE B CA 1
ATOM 587 C C . ILE B 1 2 ? -3.197 29.406 17.141 1 80 2 ILE B C 1
ATOM 589 O O . ILE B 1 2 ? -4.176 30.016 17.562 1 80 2 ILE B O 1
ATOM 593 N N . ASN B 1 3 ? -3.037 29.172 15.859 1 91.25 3 ASN B N 1
ATOM 594 C CA . ASN B 1 3 ? -4.184 29.156 14.961 1 91.25 3 ASN B CA 1
ATOM 595 C C . ASN B 1 3 ? -5 27.875 15.125 1 91.25 3 ASN B C 1
ATOM 597 O O . ASN B 1 3 ? -4.777 26.891 14.406 1 91.25 3 ASN B O 1
ATOM 601 N N . GLN B 1 4 ? -5.797 27.859 16.141 1 91.94 4 GLN B N 1
ATOM 602 C CA . GLN B 1 4 ? -6.492 26.688 16.641 1 91.94 4 GLN B CA 1
ATOM 603 C C . GLN B 1 4 ? -7.281 26 15.531 1 91.94 4 GLN B C 1
ATOM 605 O O . GLN B 1 4 ? -7.355 24.766 15.477 1 91.94 4 GLN B O 1
ATOM 610 N N . GLN B 1 5 ? -7.871 26.781 14.672 1 94.31 5 GLN B N 1
ATOM 611 C CA . GLN B 1 5 ? -8.68 26.219 13.602 1 94.31 5 GLN B CA 1
ATOM 612 C C . GLN B 1 5 ? -7.816 25.453 12.602 1 94.31 5 GLN B C 1
ATOM 614 O O . GLN B 1 5 ? -8.172 24.344 12.18 1 94.31 5 GLN B O 1
ATOM 619 N N . LYS B 1 6 ? -6.766 26.062 12.188 1 96.12 6 LYS B N 1
ATOM 620 C CA . LYS B 1 6 ? -5.855 25.391 11.258 1 96.12 6 LYS B CA 1
ATOM 621 C C . LYS B 1 6 ? -5.281 24.125 11.883 1 96.12 6 LYS B C 1
ATOM 623 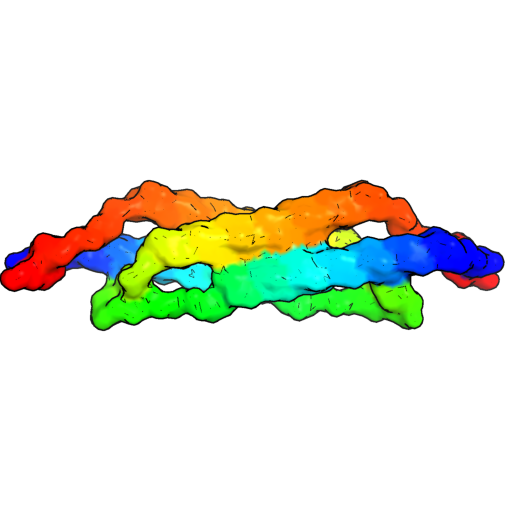O O . LYS B 1 6 ? -5.227 23.078 11.227 1 96.12 6 LYS B O 1
ATOM 628 N N . ILE B 1 7 ? -4.914 24.156 13.148 1 96.5 7 ILE B N 1
ATOM 629 C CA . ILE B 1 7 ? -4.352 23.016 13.867 1 96.5 7 ILE B CA 1
ATOM 630 C C . ILE B 1 7 ? -5.375 21.891 13.914 1 96.5 7 ILE B C 1
ATOM 632 O O . ILE B 1 7 ? -5.047 20.734 13.633 1 96.5 7 ILE B O 1
ATOM 636 N N . ALA B 1 8 ? -6.551 22.188 14.172 1 96.62 8 ALA B N 1
ATOM 637 C CA . ALA B 1 8 ? -7.605 21.172 14.25 1 96.62 8 ALA B CA 1
ATOM 638 C C . ALA B 1 8 ? -7.84 20.516 12.898 1 96.62 8 ALA B C 1
ATOM 640 O O . ALA B 1 8 ? -8.047 19.312 12.812 1 96.62 8 ALA B O 1
ATOM 641 N N . ARG B 1 9 ? -7.844 21.297 11.844 1 97.12 9 ARG B N 1
ATOM 642 C CA . ARG B 1 9 ? -8.023 20.766 10.5 1 97.12 9 ARG B CA 1
ATOM 643 C C . ARG B 1 9 ? -6.887 19.828 10.125 1 97.12 9 ARG B C 1
ATOM 645 O O . ARG B 1 9 ? -7.113 18.766 9.523 1 97.12 9 ARG B O 1
ATOM 652 N N . CYS B 1 10 ? -5.734 20.203 10.492 1 98.38 10 CYS B N 1
ATOM 653 C CA . CYS B 1 10 ? -4.574 19.391 10.172 1 98.38 10 CYS B CA 1
ATOM 654 C C . CYS B 1 10 ? -4.586 18.094 10.984 1 98.38 10 CYS B C 1
ATOM 656 O O . CYS B 1 10 ? -4.176 17.047 10.492 1 98.38 10 CYS B O 1
ATOM 658 N N . ALA B 1 11 ? -5.02 18.141 12.211 1 98.38 11 ALA B N 1
ATOM 659 C CA . ALA B 1 11 ? -5.148 16.938 13.016 1 98.38 11 ALA B CA 1
ATOM 660 C C . ALA B 1 11 ? -6.152 15.969 12.398 1 98.38 11 ALA B C 1
ATOM 662 O O . ALA B 1 11 ? -5.91 14.766 12.359 1 98.38 11 ALA B O 1
ATOM 663 N N . LYS B 1 12 ? -7.188 16.531 11.891 1 98.62 12 LYS B N 1
ATOM 664 C CA . LYS B 1 12 ? -8.18 15.68 11.227 1 98.62 12 LYS B CA 1
ATOM 665 C C . LYS B 1 12 ? -7.613 15.047 9.961 1 98.62 12 LYS B C 1
ATOM 667 O O . LYS B 1 12 ? -7.871 13.875 9.688 1 98.62 12 LYS B O 1
ATOM 672 N N . ALA B 1 13 ? -6.91 15.844 9.188 1 98.75 13 ALA B N 1
ATOM 673 C CA . ALA B 1 13 ? -6.246 15.297 8.008 1 98.75 13 ALA B CA 1
ATOM 674 C C . ALA B 1 13 ? -5.281 14.18 8.383 1 98.75 13 ALA B C 1
ATOM 676 O O . ALA B 1 13 ? -5.203 13.156 7.699 1 98.75 13 ALA B O 1
ATOM 677 N N . THR B 1 14 ? -4.582 14.352 9.461 1 98.88 14 THR B N 1
ATOM 678 C CA . THR B 1 14 ? -3.65 13.344 9.953 1 98.88 14 THR B CA 1
ATOM 679 C C . THR B 1 14 ? -4.383 12.047 10.297 1 98.88 14 THR B C 1
ATOM 681 O O . THR B 1 14 ? -3.93 10.961 9.938 1 98.88 14 THR B O 1
ATOM 684 N N . ASP B 1 15 ? -5.52 12.18 10.914 1 98.75 15 ASP B N 1
ATOM 685 C CA . ASP B 1 15 ? -6.324 11.008 11.242 1 98.75 15 ASP B CA 1
ATOM 686 C C . ASP B 1 15 ? -6.695 10.227 9.984 1 98.75 15 ASP B C 1
ATOM 688 O O . ASP B 1 15 ? -6.625 8.992 9.961 1 98.75 15 ASP B O 1
ATOM 692 N N . ILE B 1 16 ? -7.129 10.93 8.992 1 98.81 16 ILE B N 1
ATOM 693 C CA . ILE B 1 16 ? -7.516 10.297 7.734 1 98.81 16 ILE B CA 1
ATOM 694 C C . ILE B 1 16 ? -6.32 9.555 7.145 1 98.81 16 ILE B C 1
ATOM 696 O O . ILE B 1 16 ? -6.453 8.414 6.699 1 98.81 16 ILE B O 1
ATOM 700 N N . ILE B 1 17 ? -5.168 10.148 7.176 1 98.88 17 ILE B N 1
ATOM 701 C CA . ILE B 1 17 ? -3.963 9.57 6.594 1 98.88 17 ILE B CA 1
ATOM 702 C C . ILE B 1 17 ? -3.586 8.297 7.348 1 98.88 17 ILE B C 1
ATOM 704 O O . ILE B 1 17 ? -3.285 7.266 6.738 1 98.88 17 ILE B O 1
ATOM 708 N N . ILE B 1 18 ? -3.641 8.336 8.633 1 98.75 18 ILE B N 1
ATOM 709 C CA . ILE B 1 18 ? -3.299 7.184 9.453 1 98.75 18 ILE B CA 1
ATOM 710 C C . ILE B 1 18 ? -4.301 6.055 9.203 1 98.75 18 ILE B C 1
ATOM 712 O O . ILE B 1 18 ? -3.912 4.895 9.062 1 98.75 18 ILE B O 1
ATOM 716 N N . ASP B 1 19 ? -5.527 6.422 9.141 1 98.75 19 ASP B N 1
ATOM 717 C CA . ASP B 1 19 ? -6.57 5.434 8.867 1 98.75 19 ASP B CA 1
ATOM 718 C C . ASP B 1 19 ? -6.348 4.762 7.516 1 98.75 19 ASP B C 1
ATOM 720 O O . ASP B 1 19 ? -6.441 3.535 7.402 1 98.75 19 ASP B O 1
ATOM 724 N N . LYS B 1 20 ? -6.078 5.531 6.512 1 98.88 20 LYS B N 1
ATOM 725 C CA . LYS B 1 20 ? -5.879 5.008 5.164 1 98.88 20 LYS B CA 1
ATOM 726 C C . LYS B 1 20 ? -4.609 4.156 5.09 1 98.88 20 LYS B C 1
ATOM 728 O O . LYS B 1 20 ? -4.59 3.123 4.422 1 98.88 20 LYS B O 1
ATOM 733 N N . ALA B 1 21 ? -3.57 4.613 5.75 1 98.69 21 ALA B N 1
ATOM 734 C CA . ALA B 1 21 ? -2.363 3.791 5.812 1 98.69 21 ALA B CA 1
ATOM 735 C C . ALA B 1 21 ? -2.645 2.457 6.5 1 98.69 21 ALA B C 1
ATOM 737 O O . ALA B 1 21 ? -2.158 1.412 6.059 1 98.69 21 ALA B O 1
ATOM 738 N N . GLY B 1 22 ? -3.395 2.471 7.578 1 98.19 22 GLY B N 1
ATOM 739 C CA . GLY B 1 22 ? -3.809 1.256 8.258 1 98.19 22 GLY B CA 1
ATOM 740 C C . GLY B 1 22 ? -4.625 0.327 7.383 1 98.19 22 GLY B C 1
ATOM 741 O O . GLY B 1 22 ? -4.402 -0.885 7.375 1 98.19 22 GLY B O 1
ATOM 742 N N . GLU B 1 23 ? -5.613 0.876 6.688 1 98.44 23 GLU B N 1
ATOM 743 C CA . GLU B 1 23 ? -6.414 0.112 5.734 1 98.44 23 GLU B CA 1
ATOM 744 C C . GLU B 1 23 ? -5.527 -0.588 4.707 1 98.44 23 GLU B C 1
ATOM 746 O O . GLU B 1 23 ? -5.742 -1.762 4.395 1 98.44 23 GLU B O 1
ATOM 751 N N . ALA B 1 24 ? -4.602 0.185 4.164 1 98.75 24 ALA B N 1
ATOM 752 C CA . ALA B 1 24 ? -3.684 -0.398 3.189 1 98.75 24 ALA B CA 1
ATOM 753 C C . ALA B 1 24 ? -2.9 -1.559 3.799 1 98.75 24 ALA B C 1
ATOM 755 O O . ALA B 1 24 ? -2.811 -2.635 3.203 1 98.75 24 ALA B O 1
ATOM 756 N N . SER B 1 25 ? -2.367 -1.384 4.973 1 98.19 25 SER B N 1
ATOM 757 C CA . SER B 1 25 ? -1.586 -2.416 5.645 1 98.19 25 SER B CA 1
ATOM 758 C C . SER B 1 25 ? -2.426 -3.66 5.91 1 98.19 25 SER B C 1
ATOM 760 O O . SER B 1 25 ? -1.952 -4.785 5.738 1 98.19 25 SER B O 1
ATOM 762 N N . ASP B 1 26 ? -3.623 -3.447 6.312 1 97.75 26 ASP B N 1
ATOM 763 C CA . ASP B 1 26 ? -4.523 -4.566 6.582 1 97.75 26 ASP B CA 1
ATOM 764 C C . ASP B 1 26 ? -4.785 -5.379 5.32 1 97.75 26 ASP B C 1
ATOM 766 O O . ASP B 1 26 ? -4.84 -6.609 5.367 1 97.75 26 ASP B O 1
ATOM 770 N N . ALA B 1 27 ? -4.98 -4.703 4.215 1 98.12 27 ALA B N 1
ATOM 771 C CA . ALA B 1 27 ? -5.262 -5.367 2.945 1 98.12 27 ALA B CA 1
ATOM 772 C C . ALA B 1 27 ? -4.074 -6.203 2.486 1 98.12 27 ALA B C 1
ATOM 774 O O . ALA B 1 27 ? -4.238 -7.168 1.736 1 98.12 27 ALA B O 1
ATOM 775 N N . LEU B 1 28 ? -2.885 -5.812 2.971 1 98.06 28 LEU B N 1
ATOM 776 C CA . LEU B 1 28 ? -1.66 -6.441 2.488 1 98.06 28 LEU B CA 1
ATOM 777 C C . LEU B 1 28 ? -1.211 -7.551 3.434 1 98.06 28 LEU B C 1
ATOM 779 O O . LEU B 1 28 ? -0.254 -8.273 3.141 1 98.06 28 LEU B O 1
ATOM 783 N N . ARG B 1 29 ? -1.812 -7.793 4.52 1 92.5 29 ARG B N 1
ATOM 784 C CA . ARG B 1 29 ? -1.291 -8.516 5.676 1 92.5 29 ARG B CA 1
ATOM 785 C C . ARG B 1 29 ? -1.155 -10 5.379 1 92.5 29 ARG B C 1
ATOM 787 O O . ARG B 1 29 ? -0.164 -10.625 5.758 1 92.5 29 ARG B O 1
ATOM 794 N N . ILE B 1 30 ? -2.1 -10.539 4.738 1 91.19 30 ILE B N 1
ATOM 795 C CA . ILE B 1 30 ? -2.102 -11.992 4.668 1 91.19 30 ILE B CA 1
ATOM 796 C C . ILE B 1 30 ? -2.098 -12.438 3.205 1 91.19 30 ILE B C 1
ATOM 798 O O . ILE B 1 30 ? -3.037 -12.156 2.461 1 91.19 30 ILE B O 1
ATOM 802 N N . ILE B 1 31 ? -1.105 -13.117 2.852 1 96.62 31 ILE B N 1
ATOM 803 C CA . ILE B 1 31 ? -0.967 -13.781 1.559 1 96.62 31 ILE B CA 1
ATOM 804 C C . ILE B 1 31 ? -0.653 -15.258 1.768 1 96.62 31 ILE B C 1
ATOM 806 O O . ILE B 1 31 ? 0.348 -15.609 2.4 1 96.62 31 ILE B O 1
ATOM 810 N N . PHE B 1 32 ? -1.536 -16.047 1.273 1 97.69 32 PHE B N 1
ATOM 811 C CA . PHE B 1 32 ? -1.378 -17.484 1.433 1 97.69 32 PHE B CA 1
ATOM 812 C C . PHE B 1 32 ? -0.835 -18.109 0.156 1 97.69 32 PHE B C 1
ATOM 814 O O . PHE B 1 32 ? -1.216 -17.719 -0.948 1 97.69 32 PHE B O 1
ATOM 821 N N . THR B 1 33 ? -0.039 -19.172 0.323 1 98.25 33 THR B N 1
ATOM 822 C CA . THR B 1 33 ? 0.513 -19.922 -0.792 1 98.25 33 THR B CA 1
ATOM 823 C C . THR B 1 33 ? 0.124 -21.406 -0.688 1 98.25 33 THR B C 1
ATOM 825 O O . THR B 1 33 ? -0.182 -21.891 0.401 1 98.25 33 THR B O 1
ATOM 828 N N . ASN B 1 34 ? 0.054 -22.062 -1.841 1 96.75 34 ASN B N 1
ATOM 829 C CA . ASN B 1 34 ? -0.201 -23.5 -1.845 1 96.75 34 ASN B CA 1
ATOM 830 C C . ASN B 1 34 ? 1.081 -24.297 -1.622 1 96.75 34 ASN B C 1
ATOM 832 O O . ASN B 1 34 ? 2.127 -23.719 -1.313 1 96.75 34 ASN B O 1
ATOM 836 N N . GLY B 1 35 ? 0.957 -25.578 -1.688 1 96.19 35 GLY B N 1
ATOM 837 C CA . GLY B 1 35 ? 2.07 -26.469 -1.4 1 96.19 35 GLY B CA 1
ATOM 838 C C . GLY B 1 35 ? 3.234 -26.297 -2.357 1 96.19 35 GLY B C 1
ATOM 839 O O . GLY B 1 35 ? 4.336 -26.781 -2.096 1 96.19 35 GLY B O 1
ATOM 840 N N . TYR B 1 36 ? 3.09 -25.547 -3.453 1 96.06 36 TYR B N 1
ATOM 841 C CA . TYR B 1 36 ? 4.137 -25.328 -4.445 1 96.06 36 TYR B CA 1
ATOM 842 C C . TYR B 1 36 ? 4.73 -23.938 -4.32 1 96.06 36 TYR B C 1
ATOM 844 O O . TYR B 1 36 ? 5.52 -23.516 -5.168 1 96.06 36 TYR B O 1
ATOM 852 N N . GLY B 1 37 ? 4.227 -23.109 -3.295 1 97.69 37 GLY B N 1
ATOM 853 C CA . GLY B 1 37 ? 4.742 -21.766 -3.111 1 97.69 37 GLY B CA 1
ATOM 854 C C . GLY B 1 37 ? 4.07 -20.75 -4.016 1 97.69 37 GLY B C 1
ATOM 855 O O . GLY B 1 37 ? 4.617 -19.672 -4.254 1 97.69 37 GLY B O 1
ATOM 856 N N . ILE B 1 38 ? 2.986 -21.156 -4.555 1 98.19 38 ILE B N 1
ATOM 857 C CA . ILE B 1 38 ? 2.238 -20.281 -5.449 1 98.19 38 ILE B CA 1
ATOM 858 C C . ILE B 1 38 ? 1.022 -19.719 -4.719 1 98.19 38 ILE B C 1
ATOM 860 O O . ILE B 1 38 ? 0.441 -20.375 -3.857 1 98.19 38 ILE B O 1
ATOM 864 N N . LEU B 1 39 ? 0.685 -18.531 -5.102 1 98.25 39 LEU B N 1
ATOM 865 C CA . LEU B 1 39 ? -0.494 -17.938 -4.484 1 98.25 39 LEU B CA 1
ATOM 866 C C . LEU B 1 39 ? -1.673 -18.906 -4.512 1 98.25 39 LEU B C 1
ATOM 868 O O . LEU B 1 39 ? -2.002 -19.453 -5.562 1 98.25 39 LEU B O 1
ATOM 872 N N . SER B 1 40 ? -2.326 -19.047 -3.387 1 97 40 SER B N 1
ATOM 873 C CA . SER B 1 40 ? -3.471 -19.953 -3.311 1 97 40 SER B CA 1
ATOM 874 C C . SER B 1 40 ? -4.668 -19.391 -4.066 1 97 40 SER B C 1
ATOM 876 O O . SER B 1 40 ? -5.48 -20.141 -4.609 1 97 40 SER B O 1
ATOM 878 N N . ASP B 1 41 ? -4.82 -18.062 -4.039 1 96.31 41 ASP B N 1
ATOM 879 C CA . ASP B 1 41 ? -5.898 -17.359 -4.727 1 96.31 41 ASP B CA 1
ATOM 880 C C . ASP B 1 41 ? -5.402 -16.047 -5.324 1 96.31 41 ASP B C 1
ATOM 882 O O . ASP B 1 41 ? -5.539 -14.984 -4.711 1 96.31 41 ASP B O 1
ATOM 886 N N . PRO B 1 42 ? -4.898 -16.109 -6.543 1 97.31 42 PRO B N 1
ATOM 887 C CA . PRO B 1 42 ? -4.324 -14.906 -7.156 1 97.31 42 PRO B CA 1
ATOM 888 C C . PRO B 1 42 ? -5.344 -13.781 -7.312 1 97.31 42 PRO B C 1
ATOM 890 O O . PRO B 1 42 ? -5 -12.609 -7.145 1 97.31 42 PRO B O 1
ATOM 893 N N . SER B 1 43 ? -6.559 -14.125 -7.574 1 96.75 43 SER B N 1
ATOM 894 C CA . SER B 1 43 ? -7.57 -13.086 -7.766 1 96.75 43 SER B CA 1
ATOM 895 C C . SER B 1 43 ? -7.812 -12.305 -6.484 1 96.75 43 SER B C 1
ATOM 897 O O . SER B 1 43 ? -7.957 -11.078 -6.516 1 96.75 43 SER B O 1
ATOM 899 N N . ASN B 1 44 ? -7.867 -13 -5.398 1 97.5 44 ASN B N 1
ATOM 900 C CA . ASN B 1 44 ? -8.07 -12.344 -4.113 1 97.5 44 ASN B CA 1
ATOM 901 C C . ASN B 1 44 ? -6.895 -11.43 -3.766 1 97.5 44 ASN B C 1
ATOM 903 O O . ASN B 1 44 ? -7.094 -10.305 -3.301 1 97.5 44 ASN B O 1
ATOM 907 N N . VAL B 1 45 ? -5.723 -11.906 -4.012 1 98.38 45 VAL B N 1
ATOM 908 C CA . VAL B 1 45 ? -4.531 -11.109 -3.73 1 98.38 45 VAL B CA 1
ATOM 909 C C . VAL B 1 45 ? -4.527 -9.859 -4.605 1 98.38 45 VAL B C 1
ATOM 911 O O . VAL B 1 45 ? -4.223 -8.758 -4.133 1 98.38 45 VAL B O 1
ATOM 914 N N . ARG B 1 46 ? -4.914 -10.016 -5.848 1 98.38 46 ARG B N 1
ATOM 915 C CA . ARG B 1 46 ? -5.008 -8.852 -6.73 1 98.38 46 ARG B CA 1
ATOM 916 C C . ARG B 1 46 ? -5.992 -7.828 -6.184 1 98.38 46 ARG B C 1
ATOM 918 O O . ARG B 1 46 ? -5.723 -6.625 -6.211 1 98.38 46 ARG B O 1
ATOM 925 N N . GLY B 1 47 ? -7.109 -8.297 -5.715 1 98.44 47 GLY B N 1
ATOM 926 C CA . GLY B 1 47 ? -8.086 -7.414 -5.105 1 98.44 47 GLY B CA 1
ATOM 927 C C . GLY B 1 47 ? -7.559 -6.691 -3.881 1 98.44 47 GLY B C 1
ATOM 928 O O . GLY B 1 47 ? -7.785 -5.492 -3.717 1 98.44 47 GLY B O 1
ATOM 929 N N . ASN B 1 48 ? -6.824 -7.426 -3.045 1 98.69 48 ASN B N 1
ATOM 930 C CA . ASN B 1 48 ? -6.23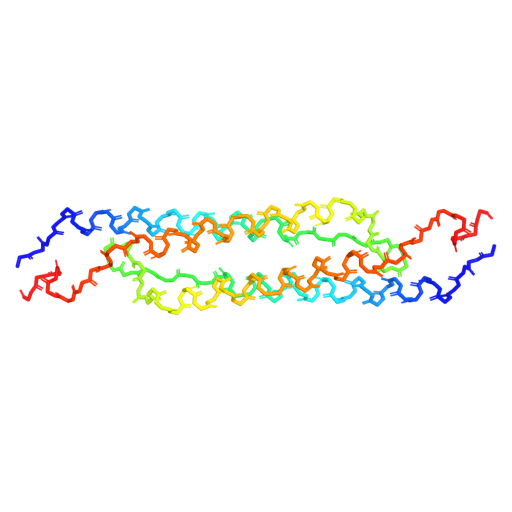 -6.824 -1.855 1 98.69 48 ASN B CA 1
ATOM 931 C C . ASN B 1 48 ? -5.207 -5.754 -2.221 1 98.69 48 ASN B C 1
ATOM 933 O O . ASN B 1 48 ? -5.168 -4.691 -1.597 1 98.69 48 ASN B O 1
ATOM 937 N N . LEU B 1 49 ? -4.41 -6.027 -3.234 1 98.81 49 LEU B N 1
ATOM 938 C CA . LEU B 1 49 ? -3.438 -5.047 -3.707 1 98.81 49 LEU B CA 1
ATOM 939 C C . LEU B 1 49 ? -4.133 -3.797 -4.234 1 98.81 49 LEU B C 1
ATOM 941 O O . LEU B 1 49 ? -3.689 -2.678 -3.973 1 98.81 49 LEU B O 1
ATOM 945 N N . ARG B 1 50 ? -5.203 -3.932 -4.891 1 98.81 50 ARG B N 1
ATOM 946 C CA . ARG B 1 50 ? -5.949 -2.793 -5.414 1 98.81 50 ARG B CA 1
ATOM 947 C C . ARG B 1 50 ? -6.562 -1.973 -4.281 1 98.81 50 ARG B C 1
ATOM 949 O O . ARG B 1 50 ? -6.531 -0.741 -4.316 1 98.81 50 ARG B O 1
ATOM 956 N N . THR B 1 51 ? -7.07 -2.666 -3.328 1 98.88 51 THR B N 1
ATOM 957 C CA . THR B 1 51 ? -7.621 -1.99 -2.158 1 98.88 51 THR B CA 1
ATOM 958 C C . THR B 1 51 ? -6.547 -1.165 -1.454 1 98.88 51 THR B C 1
ATOM 960 O O . THR B 1 51 ? -6.781 -0.007 -1.102 1 98.88 51 THR B O 1
ATOM 963 N N . ALA B 1 52 ? -5.406 -1.774 -1.275 1 98.88 52 ALA B N 1
ATOM 964 C CA . ALA B 1 52 ? -4.293 -1.066 -0.649 1 98.88 52 ALA B CA 1
ATOM 965 C C . ALA B 1 52 ? -3.906 0.17 -1.456 1 98.88 52 ALA B C 1
ATOM 967 O O . ALA B 1 52 ? -3.703 1.248 -0.893 1 98.88 52 ALA B O 1
ATOM 968 N N . LYS B 1 53 ? -3.852 0.034 -2.732 1 98.94 53 LYS B N 1
ATOM 969 C CA . LYS B 1 53 ? -3.49 1.146 -3.607 1 98.94 53 LYS B CA 1
ATOM 970 C C . LYS B 1 53 ? -4.492 2.289 -3.484 1 98.94 53 LYS B C 1
ATOM 972 O O . LYS B 1 53 ? -4.105 3.455 -3.389 1 98.94 53 LYS B O 1
ATOM 977 N N . GLU B 1 54 ? -5.691 1.979 -3.496 1 98.94 54 GLU B N 1
ATOM 978 C CA . GLU B 1 54 ? -6.742 2.986 -3.391 1 98.94 54 GLU B CA 1
ATOM 979 C C . GLU B 1 54 ? -6.656 3.738 -2.066 1 98.94 54 GLU B C 1
ATOM 981 O O . GLU B 1 54 ? -6.844 4.957 -2.023 1 98.94 54 GLU B O 1
ATOM 986 N N . ALA B 1 55 ? -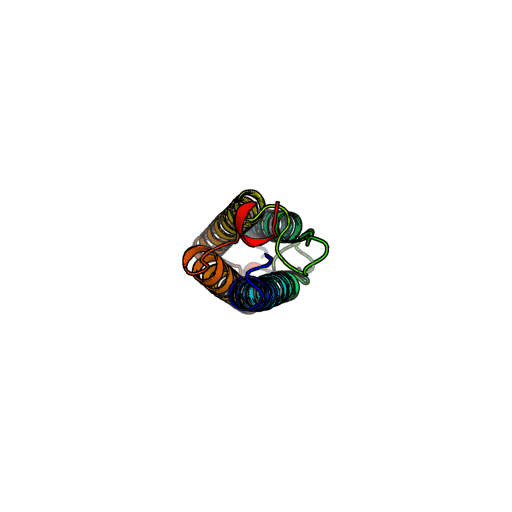6.414 3.01 -1.02 1 98.94 55 ALA B N 1
ATOM 987 C CA . ALA B 1 55 ? -6.254 3.637 0.29 1 98.94 55 ALA B CA 1
ATOM 988 C C . ALA B 1 55 ? -5.055 4.582 0.301 1 98.94 55 ALA B C 1
ATOM 990 O O . ALA B 1 55 ? -5.145 5.695 0.825 1 98.94 55 ALA B O 1
ATOM 991 N N . ILE B 1 56 ? -3.971 4.148 -0.29 1 98.94 56 ILE B N 1
ATOM 992 C CA . ILE B 1 56 ? -2.762 4.961 -0.348 1 98.94 56 ILE B CA 1
ATOM 993 C C . ILE B 1 56 ? -3.021 6.207 -1.191 1 98.94 56 ILE B C 1
ATOM 995 O O . ILE B 1 56 ? -2.604 7.309 -0.826 1 98.94 56 ILE B O 1
ATOM 999 N N . ASP B 1 57 ? -3.723 6.059 -2.281 1 98.94 57 ASP B N 1
ATOM 1000 C CA . ASP B 1 57 ? -4.059 7.203 -3.125 1 98.94 57 ASP B CA 1
ATOM 1001 C C . ASP B 1 57 ? -4.906 8.219 -2.363 1 98.94 57 ASP B C 1
ATOM 1003 O O . ASP B 1 57 ? -4.711 9.43 -2.502 1 98.94 57 ASP B O 1
ATOM 1007 N N . ALA B 1 58 ? -5.809 7.734 -1.596 1 98.94 58 ALA B N 1
ATOM 1008 C CA . ALA B 1 58 ? -6.629 8.617 -0.776 1 98.94 58 ALA B CA 1
ATOM 1009 C C . ALA B 1 58 ? -5.781 9.359 0.253 1 98.94 58 ALA B C 1
ATOM 1011 O O . ALA B 1 58 ? -5.98 10.555 0.486 1 98.94 58 ALA B O 1
ATOM 1012 N N . ALA B 1 59 ? -4.844 8.648 0.863 1 98.88 59 ALA B N 1
ATOM 1013 C CA . ALA B 1 59 ? -3.934 9.281 1.815 1 98.88 59 ALA B CA 1
ATOM 1014 C C . ALA B 1 59 ? -3.09 10.359 1.138 1 98.88 59 ALA B C 1
ATOM 1016 O O . ALA B 1 59 ? -2.945 11.461 1.662 1 98.88 59 ALA B O 1
ATOM 1017 N N . LEU B 1 60 ? -2.6 10.055 -0.019 1 98.88 60 LEU B N 1
ATOM 1018 C CA . LEU B 1 60 ? -1.768 10.992 -0.765 1 98.88 60 LEU B CA 1
ATOM 1019 C C . LEU B 1 60 ? -2.568 12.227 -1.17 1 98.88 60 LEU B C 1
ATOM 1021 O O . LEU B 1 60 ? -2.049 13.344 -1.146 1 98.88 60 LEU B O 1
ATOM 1025 N N . THR B 1 61 ? -3.752 12.016 -1.567 1 98.88 61 THR B N 1
ATOM 1026 C CA . THR B 1 61 ? -4.629 13.133 -1.895 1 98.88 61 THR B CA 1
ATOM 1027 C C . THR B 1 61 ? -4.844 14.023 -0.675 1 98.88 61 THR B C 1
ATOM 1029 O O . THR B 1 61 ? -4.738 15.25 -0.77 1 98.88 61 THR B O 1
ATOM 1032 N N . THR B 1 62 ? -5.086 13.398 0.445 1 98.81 62 THR B N 1
ATOM 1033 C CA . THR B 1 62 ? -5.258 14.148 1.684 1 98.81 62 THR B CA 1
ATOM 1034 C C . THR B 1 62 ? -3.996 14.938 2.014 1 98.81 62 THR B C 1
ATOM 1036 O O . THR B 1 62 ? -4.074 16.109 2.412 1 98.81 62 THR B O 1
ATOM 1039 N N . MET B 1 63 ? -2.867 14.312 1.835 1 98.19 63 MET B N 1
ATOM 1040 C CA . MET B 1 63 ? -1.586 14.977 2.053 1 98.19 63 MET B CA 1
ATOM 1041 C C . MET B 1 63 ? -1.474 16.234 1.2 1 98.19 63 MET B C 1
ATOM 1043 O O . MET B 1 63 ? -1.082 17.297 1.695 1 98.19 63 MET B O 1
ATOM 1047 N N . LYS B 1 64 ? -1.794 16.094 -0.009 1 97.94 64 LYS B N 1
ATOM 1048 C CA . LYS B 1 64 ? -1.65 17.172 -0.997 1 97.94 64 LYS B CA 1
ATOM 1049 C C . LYS B 1 64 ? -2.607 18.312 -0.706 1 97.94 64 LYS B C 1
ATOM 1051 O O . LYS B 1 64 ? -2.252 19.484 -0.879 1 97.94 64 LYS B O 1
ATOM 1056 N N . ASP B 1 65 ? -3.74 18.016 -0.193 1 98.19 65 ASP B N 1
ATOM 1057 C CA . ASP B 1 65 ? -4.812 18.984 -0.051 1 98.19 65 ASP B CA 1
ATOM 1058 C C . ASP B 1 65 ? -4.734 19.703 1.297 1 98.19 65 ASP B C 1
ATOM 1060 O O . ASP B 1 65 ? -5.5 20.625 1.562 1 98.19 65 ASP B O 1
ATOM 1064 N N . THR B 1 66 ? -3.838 19.234 2.117 1 98.12 66 THR B N 1
ATOM 1065 C CA . THR B 1 66 ? -3.768 19.781 3.471 1 98.12 66 THR B CA 1
ATOM 1066 C C . THR B 1 66 ? -2.805 20.953 3.529 1 98.12 66 THR B C 1
ATOM 1068 O O . THR B 1 66 ? -1.675 20.875 3.045 1 98.12 66 THR B O 1
ATOM 1071 N N . ASP B 1 67 ? -3.283 22.125 4.039 1 97.19 67 ASP B N 1
ATOM 1072 C CA . ASP B 1 67 ? -2.453 23.281 4.359 1 97.19 67 ASP B CA 1
ATOM 1073 C C . ASP B 1 67 ? -1.777 23.109 5.719 1 97.19 67 ASP B C 1
ATOM 1075 O O . ASP B 1 67 ? -2.299 23.562 6.738 1 97.19 67 ASP B O 1
ATOM 1079 N N . TRP B 1 68 ? -0.659 22.453 5.707 1 97.25 68 TRP B N 1
ATOM 1080 C CA . TRP B 1 68 ? 0.008 22.047 6.941 1 97.25 68 TRP B CA 1
ATOM 1081 C C . TRP B 1 68 ? 0.478 23.266 7.73 1 97.25 68 TRP B C 1
ATOM 1083 O O . TRP B 1 68 ? 0.843 24.281 7.145 1 97.25 68 TRP B O 1
ATOM 1093 N N . PRO B 1 69 ? 0.556 23.156 9.016 1 95.31 69 PRO B N 1
ATOM 1094 C CA . PRO B 1 69 ? 0.943 24.297 9.836 1 95.31 69 PRO B CA 1
ATOM 1095 C C . PRO B 1 69 ? 2.424 24.641 9.703 1 95.31 69 PRO B C 1
ATOM 1097 O O . PRO B 1 69 ? 3.242 23.766 9.414 1 95.31 69 PRO B O 1
ATOM 1100 N N . THR B 1 70 ? 2.67 25.891 9.844 1 93 70 THR B N 1
ATOM 1101 C CA . THR B 1 70 ? 4.031 26.375 10.016 1 93 70 THR B CA 1
ATOM 1102 C C . THR B 1 70 ? 4.309 26.703 11.484 1 93 70 THR B C 1
ATOM 1104 O O . THR B 1 70 ? 3.4 26.656 12.312 1 93 70 THR B O 1
ATOM 1107 N N . LEU B 1 71 ? 5.52 26.953 11.805 1 90.38 71 LEU B N 1
ATOM 1108 C CA . LEU B 1 71 ? 5.883 27.312 13.172 1 90.38 71 LEU B CA 1
ATOM 1109 C C . LEU B 1 71 ? 5.051 28.484 13.664 1 90.38 71 LEU B C 1
ATOM 1111 O O . LEU B 1 71 ? 4.668 28.531 14.836 1 90.38 71 LEU B O 1
ATOM 1115 N N . ALA B 1 72 ? 4.742 29.406 12.797 1 91.19 72 ALA B N 1
ATOM 1116 C CA . ALA B 1 72 ? 3.973 30.594 13.133 1 91.19 72 ALA B CA 1
ATOM 1117 C C . ALA B 1 72 ? 2.559 30.234 13.578 1 91.19 72 ALA B C 1
ATOM 1119 O O . ALA B 1 72 ? 1.955 30.938 14.391 1 91.19 72 ALA B O 1
ATOM 1120 N N . ASP B 1 73 ? 2.068 29.109 13.07 1 93.38 73 ASP B N 1
ATOM 1121 C CA . ASP B 1 73 ? 0.711 28.688 13.391 1 93.38 73 ASP B CA 1
ATOM 1122 C C . ASP B 1 73 ? 0.63 28.141 14.82 1 93.38 73 ASP B C 1
ATOM 1124 O O . ASP B 1 73 ? -0.448 28.109 15.414 1 93.38 73 ASP B O 1
ATOM 1128 N N . TYR B 1 74 ? 1.775 27.75 15.336 1 89.75 74 TYR B N 1
ATOM 1129 C CA . TYR B 1 74 ? 1.818 27.219 16.688 1 89.75 74 TYR B CA 1
ATOM 1130 C C . TYR B 1 74 ? 2.098 28.312 17.719 1 89.75 74 TYR B C 1
ATOM 1132 O O . TYR B 1 74 ? 1.948 28.109 18.922 1 89.75 74 TYR B O 1
ATOM 1140 N N . GLY B 1 75 ? 2.191 29.453 17.359 1 82.31 75 GLY B N 1
ATOM 1141 C CA . GLY B 1 75 ? 2.467 30.594 18.234 1 82.31 75 GLY B CA 1
ATOM 1142 C C . GLY B 1 75 ? 3.906 30.641 18.703 1 82.31 75 GLY B C 1
ATOM 1143 O O . GLY B 1 75 ? 4.449 29.625 19.156 1 82.31 75 GLY B O 1
ATOM 1144 N N . GLU B 1 76 ? 4.926 31.281 17.984 1 56.94 76 GLU B N 1
ATOM 1145 C CA . GLU B 1 76 ? 6.215 31.562 18.609 1 56.94 76 GLU B CA 1
ATOM 1146 C C . GLU B 1 76 ? 6.039 32.25 19.953 1 56.94 76 GLU B C 1
ATOM 1148 O O . GLU B 1 76 ? 5.047 32.938 20.188 1 56.94 76 GLU B O 1
#

pLDDT: mean 95.8, std 6.66, range [55.0, 98.94]

Foldseek 3Di:
DALVVLVVQVVVLVVLLVVLQVQLCVLQPDFDDDPVRHTPDVVSNVVSNVRSVVSNVVNVVSVVPRPDDDPVNGPD/DALVVLVVQVVVLVVLLVVLQVQLCVLQPDFDADPVRHTPDPVSNVVSNVRSVVSNVSNVVSVVPRPDDDPVNGPD

Solvent-accessible surface area (backbone atoms only — not comparable to full-atom values): 8079 Å² total; per-residue (Å²): 94,56,40,60,67,58,49,50,54,39,23,51,52,33,50,52,32,53,51,21,40,49,53,20,38,59,42,53,65,77,80,61,57,41,98,73,48,25,58,65,50,60,68,59,51,52,50,25,49,50,51,19,44,51,26,41,51,51,25,51,50,51,57,69,72,50,80,70,81,53,73,69,39,62,27,124,97,57,43,62,67,60,48,51,53,39,21,51,50,34,50,50,32,53,50,21,40,50,51,18,40,60,42,53,66,75,80,60,58,43,100,73,48,25,58,64,51,60,67,59,51,52,51,25,49,49,52,19,43,52,26,41,51,52,26,52,50,49,58,71,71,50,81,70,81,52,70,67,39,60,29,120

Secondary structure (DSSP, 8-state):
---HHHHHHHHHHHHHHHHHHHHHHHHHS---B-TTSSBS-HHHHHHHHHHHHHHHHHHHHHHHH--PPPHHHH--/---HHHHHHHHHHHHHHHHHHHHHHHHHS---B-TTSSBS-HHHHHHHHHHHHHHHHHHHHHHHH--PPPHHHH--

Sequence (152 aa):
MINQQKIARCAKATDIIIDKAGEASDALRIIFTNGYGILSDPSNVRGNLRTAKEAIDAALTTMKDTDWPTLADYGEMINQQKIARCAKATDIIIDKAGEASDALRIIFTNGYGILSDPSNVRGNLRTAKEAIDAALTTMKDTDWPTLADYGE

Nearest PDB structures (foldseek):
  6w1s-assembly1_V  TM=4.517E-01  e=1.275E-01  Mus musculus
  7enj-assembly1_V  TM=5.144E-01  e=1.064E+00  Homo sapiens
  2rmk-assembly1_B  TM=6.174E-01  e=5.662E+00  Homo sapiens
  6h6e-assembly1_E  TM=3.826E-01  e=2.618E+00  Photorhabdus luminescens
  6w1s-assembly1_V  TM=4.499E-01  e=1.567E-01  Mus musculus